Protein AF-A0A3C1Y9C4-F1 (afdb_monomer_lite)

Radius of gyration: 27.79 Å; chains: 1; bounding box: 45×99×61 Å

Structure (mmCIF, N/CA/C/O backbone):
data_AF-A0A3C1Y9C4-F1
#
_entry.id   AF-A0A3C1Y9C4-F1
#
loop_
_atom_site.group_PDB
_atom_site.id
_atom_site.type_symbol
_atom_site.label_atom_id
_atom_site.label_alt_id
_atom_site.label_comp_id
_atom_site.label_asym_id
_atom_site.label_entity_id
_atom_site.label_seq_id
_atom_site.pdbx_PDB_ins_code
_atom_site.Cartn_x
_atom_site.Cartn_y
_atom_site.Cartn_z
_atom_site.occupancy
_atom_site.B_iso_or_equiv
_atom_site.auth_seq_id
_atom_site.auth_comp_id
_atom_site.auth_asym_id
_atom_site.auth_atom_id
_atom_site.pdbx_PDB_model_num
ATOM 1 N N . MET A 1 1 ? -15.518 10.545 -17.494 1.00 32.47 1 MET A N 1
ATOM 2 C CA . MET A 1 1 ? -14.080 10.783 -17.269 1.00 32.47 1 MET A CA 1
ATOM 3 C C . MET A 1 1 ? -13.443 9.420 -17.177 1.00 32.47 1 MET A C 1
ATOM 5 O O . MET A 1 1 ? -13.566 8.756 -16.158 1.00 32.47 1 MET A O 1
ATOM 9 N N . ASP A 1 2 ? -12.928 8.958 -18.306 1.00 33.75 2 ASP A N 1
ATOM 10 C CA . ASP A 1 2 ? -12.429 7.604 -18.488 1.00 33.75 2 ASP A CA 1
ATOM 11 C C . ASP A 1 2 ? -11.122 7.385 -17.720 1.00 33.75 2 ASP A C 1
ATOM 13 O O . ASP A 1 2 ? -10.217 8.219 -17.742 1.00 33.75 2 ASP A O 1
ATOM 17 N N . ASN A 1 3 ? -11.087 6.257 -17.012 1.00 34.97 3 ASN A N 1
ATOM 18 C CA . ASN A 1 3 ? -10.030 5.763 -16.138 1.00 34.97 3 ASN A CA 1
ATOM 19 C C . ASN A 1 3 ? -8.669 5.721 -16.849 1.00 34.97 3 ASN A C 1
ATOM 21 O O . ASN A 1 3 ? -8.308 4.727 -17.481 1.00 34.97 3 ASN A O 1
ATOM 25 N N . LEU A 1 4 ? -7.892 6.794 -16.727 1.00 42.03 4 LEU A N 1
ATOM 26 C CA . LEU A 1 4 ? -6.503 6.809 -17.153 1.00 42.03 4 LEU A CA 1
ATOM 27 C C . LEU A 1 4 ? -5.643 6.434 -15.944 1.00 42.03 4 LEU A C 1
ATOM 29 O O . LEU A 1 4 ? -5.298 7.279 -15.126 1.00 42.03 4 LEU A O 1
ATOM 33 N N . ASN A 1 5 ? -5.321 5.141 -15.853 1.00 46.22 5 ASN A N 1
ATOM 34 C CA . ASN A 1 5 ? -4.336 4.582 -14.926 1.00 46.22 5 ASN A CA 1
ATOM 35 C C . ASN A 1 5 ? -4.723 4.626 -13.432 1.00 46.22 5 ASN A C 1
ATOM 37 O O . ASN A 1 5 ? -3.956 5.140 -12.632 1.00 46.22 5 ASN A O 1
ATOM 41 N N . VAL A 1 6 ? -5.872 4.065 -13.035 1.00 58.09 6 VAL A N 1
ATOM 42 C CA . VAL A 1 6 ? -6.157 3.739 -11.621 1.00 58.09 6 VAL A CA 1
ATOM 43 C C . VAL A 1 6 ? -5.819 2.268 -11.375 1.00 58.09 6 VAL A C 1
ATOM 45 O O . VAL A 1 6 ? -6.301 1.389 -12.091 1.00 58.09 6 VAL A O 1
ATOM 48 N N . LEU A 1 7 ? -4.969 1.991 -10.380 1.00 74.00 7 LEU A N 1
ATOM 49 C CA . LEU A 1 7 ? -4.771 0.626 -9.893 1.00 74.00 7 LEU A CA 1
ATOM 50 C C . LEU A 1 7 ? -6.062 0.180 -9.197 1.00 74.00 7 LEU A C 1
ATOM 52 O O . LEU A 1 7 ? -6.575 0.901 -8.347 1.00 74.00 7 LEU A O 1
ATOM 56 N N . ASP A 1 8 ? -6.570 -1.001 -9.538 1.00 82.44 8 ASP A N 1
ATOM 57 C CA . ASP A 1 8 ? -7.768 -1.565 -8.908 1.00 82.44 8 ASP A CA 1
ATOM 58 C C . ASP A 1 8 ? -7.592 -1.645 -7.376 1.00 82.44 8 ASP A C 1
ATOM 60 O O . ASP A 1 8 ? -6.616 -2.238 -6.896 1.00 82.44 8 ASP A O 1
ATOM 64 N N . SER A 1 9 ? -8.540 -1.080 -6.613 1.00 80.56 9 SER A N 1
ATOM 65 C CA . SER A 1 9 ? -8.527 -1.076 -5.142 1.00 80.56 9 SER A CA 1
ATOM 66 C C . SER A 1 9 ? -8.460 -2.493 -4.558 1.00 80.56 9 SER A C 1
ATOM 68 O O . SER A 1 9 ? -7.923 -2.696 -3.465 1.00 80.56 9 SER A O 1
ATOM 70 N N . ARG A 1 10 ? -8.853 -3.515 -5.333 1.00 88.56 10 ARG A N 1
ATOM 71 C CA . ARG A 1 10 ? -8.685 -4.936 -4.991 1.00 88.56 10 ARG A CA 1
ATOM 72 C C . ARG A 1 10 ? -7.239 -5.338 -4.716 1.00 88.56 10 ARG A C 1
ATOM 74 O O . ARG A 1 10 ? -7.013 -6.231 -3.899 1.00 88.56 10 ARG A O 1
ATOM 81 N N . TYR A 1 11 ? -6.254 -4.709 -5.358 1.00 94.75 11 TYR A N 1
ATOM 82 C CA . TYR A 1 11 ? -4.844 -4.968 -5.055 1.00 94.75 11 TYR A CA 1
ATOM 83 C C . TYR A 1 11 ? -4.479 -4.522 -3.643 1.00 94.75 11 TYR A C 1
ATOM 85 O O . TYR A 1 11 ? -3.854 -5.279 -2.900 1.00 94.75 11 TYR A O 1
ATOM 93 N N . TYR A 1 12 ? -4.916 -3.326 -3.253 1.00 95.69 12 TYR A N 1
ATOM 94 C CA . TYR A 1 12 ? -4.669 -2.793 -1.918 1.00 95.69 12 TYR A CA 1
ATOM 95 C C . TYR A 1 12 ? -5.466 -3.549 -0.853 1.00 95.69 12 TYR A C 1
ATOM 97 O O . TYR A 1 12 ? -4.921 -3.876 0.198 1.00 95.69 12 TYR A O 1
ATOM 105 N N . SER A 1 13 ? -6.699 -3.950 -1.165 1.00 94.31 13 SER A N 1
ATOM 106 C CA . SER A 1 13 ? -7.495 -4.854 -0.332 1.00 94.31 13 SER A CA 1
ATOM 107 C C . SER A 1 13 ? -6.761 -6.172 -0.038 1.00 94.31 13 SER A C 1
ATOM 109 O O . SER A 1 13 ? -6.636 -6.562 1.121 1.00 94.31 13 SER A O 1
ATOM 111 N N . ARG A 1 14 ? -6.217 -6.843 -1.067 1.00 96.94 14 ARG A N 1
ATOM 112 C CA . ARG A 1 14 ? -5.431 -8.083 -0.899 1.00 96.94 14 ARG A CA 1
ATOM 113 C C . ARG A 1 14 ? -4.150 -7.858 -0.092 1.00 96.94 14 ARG A C 1
ATOM 115 O O . ARG A 1 14 ? -3.753 -8.723 0.682 1.00 96.94 14 ARG A O 1
ATOM 122 N N . LEU A 1 15 ? -3.500 -6.705 -0.258 1.00 97.50 15 LEU A N 1
ATOM 123 C CA . LEU A 1 15 ? -2.322 -6.351 0.537 1.00 97.50 15 LEU A CA 1
ATOM 124 C C . LEU A 1 15 ? -2.663 -6.199 2.016 1.00 97.50 15 LEU A C 1
ATOM 126 O O . LEU A 1 15 ? -1.909 -6.674 2.856 1.00 97.50 15 LEU A O 1
ATOM 130 N N . VAL A 1 16 ? -3.810 -5.604 2.341 1.00 96.75 16 VAL A N 1
ATOM 131 C CA . VAL A 1 16 ? -4.271 -5.490 3.730 1.00 96.75 16 VAL A CA 1
ATOM 132 C C . VAL A 1 16 ? -4.484 -6.864 4.353 1.00 96.75 16 VAL A C 1
ATOM 134 O O . VAL A 1 16 ? -4.045 -7.083 5.477 1.00 96.75 16 VAL A O 1
ATOM 137 N N . GLU A 1 17 ? -5.067 -7.817 3.625 1.00 96.56 17 GLU A N 1
ATOM 138 C CA . GLU A 1 17 ? -5.184 -9.204 4.098 1.00 96.56 17 GLU A CA 1
ATOM 139 C C . GLU A 1 17 ? -3.810 -9.839 4.361 1.00 96.56 17 GLU A C 1
ATOM 141 O O . GLU A 1 17 ? -3.599 -10.451 5.412 1.00 96.56 17 GLU A O 1
ATOM 146 N N . ALA A 1 18 ? -2.843 -9.629 3.462 1.00 97.38 18 ALA A N 1
ATOM 147 C CA . ALA A 1 18 ? -1.470 -10.084 3.663 1.00 97.38 18 ALA A CA 1
ATOM 148 C C . ALA A 1 18 ? -0.821 -9.426 4.896 1.00 97.38 18 ALA A C 1
ATOM 150 O O . ALA A 1 18 ? -0.148 -10.107 5.671 1.00 97.38 18 ALA A O 1
ATOM 151 N N . PHE A 1 19 ? -1.061 -8.133 5.134 1.00 97.00 19 PHE A N 1
ATOM 152 C CA . PHE A 1 19 ? -0.549 -7.418 6.307 1.00 97.00 19 PHE A CA 1
ATOM 153 C C . PHE A 1 19 ? -1.176 -7.914 7.607 1.00 97.00 19 PHE A C 1
ATOM 155 O O . PHE A 1 19 ? -0.456 -8.094 8.585 1.00 97.00 19 PHE A O 1
ATOM 162 N N . VAL A 1 20 ? -2.484 -8.182 7.625 1.00 95.69 20 VAL A N 1
ATOM 163 C CA . VAL A 1 20 ? -3.181 -8.786 8.774 1.00 95.69 20 VAL A CA 1
ATOM 164 C C . VAL A 1 20 ? -2.578 -10.149 9.113 1.00 95.69 20 VAL A C 1
ATOM 166 O O . VAL A 1 20 ? -2.354 -10.451 10.282 1.00 95.69 20 VAL A O 1
ATOM 169 N N . ALA A 1 21 ? -2.268 -10.956 8.097 1.00 95.38 21 ALA A N 1
ATOM 170 C CA . ALA A 1 21 ? -1.668 -12.276 8.270 1.00 95.38 21 ALA A CA 1
ATOM 171 C C . ALA A 1 21 ? -0.147 -12.251 8.529 1.00 95.38 21 ALA A C 1
ATOM 173 O O . ALA A 1 21 ? 0.441 -13.296 8.808 1.00 95.38 21 ALA A O 1
ATOM 174 N N . GLY A 1 22 ? 0.515 -11.096 8.387 1.00 95.25 22 GLY A N 1
ATOM 175 C CA . GLY A 1 22 ? 1.979 -11.008 8.359 1.00 95.25 22 GLY A CA 1
ATOM 176 C C . GLY A 1 22 ? 2.616 -11.800 7.204 1.00 95.25 22 GLY A C 1
ATOM 177 O O . GLY A 1 22 ? 3.772 -12.219 7.297 1.00 95.25 22 GLY A O 1
ATOM 178 N N . ASN A 1 23 ? 1.870 -12.041 6.122 1.00 96.44 23 ASN A N 1
ATOM 179 C CA . ASN A 1 23 ? 2.271 -12.898 5.011 1.00 96.44 23 ASN A CA 1
ATOM 180 C C . ASN A 1 23 ? 3.083 -12.117 3.965 1.00 96.44 23 ASN A C 1
ATOM 182 O O . ASN A 1 23 ? 2.557 -11.594 2.982 1.00 96.44 23 ASN A O 1
ATOM 186 N N . VAL A 1 24 ? 4.399 -12.073 4.180 1.00 97.12 24 VAL A N 1
ATOM 187 C CA . VAL A 1 24 ? 5.357 -11.453 3.253 1.00 97.12 24 VAL A CA 1
ATOM 188 C C . VAL A 1 24 ? 5.295 -12.059 1.840 1.00 97.12 24 VAL A C 1
ATOM 190 O O . VAL A 1 24 ? 5.219 -11.276 0.891 1.00 97.12 24 VAL A O 1
ATOM 193 N N . PRO A 1 25 ? 5.325 -13.398 1.651 1.00 98.19 25 PRO A N 1
ATOM 194 C CA . PRO A 1 25 ? 5.199 -13.999 0.322 1.00 98.19 25 PRO A CA 1
ATOM 195 C C . PRO A 1 25 ? 4.015 -13.469 -0.492 1.00 98.19 25 PRO A C 1
ATOM 197 O O . PRO A 1 25 ? 4.209 -13.059 -1.636 1.00 98.19 25 PRO A O 1
ATOM 200 N N . ASP A 1 26 ? 2.822 -13.408 0.103 1.00 98.06 26 ASP A N 1
ATOM 201 C CA . ASP A 1 26 ? 1.624 -12.941 -0.601 1.00 98.06 26 ASP A CA 1
ATOM 202 C C . ASP A 1 26 ? 1.740 -11.465 -0.990 1.00 98.06 26 ASP A C 1
ATOM 204 O O . ASP A 1 26 ? 1.429 -11.104 -2.126 1.00 98.06 26 ASP A O 1
ATOM 208 N N . ALA A 1 27 ? 2.258 -10.615 -0.098 1.00 98.25 27 ALA A N 1
ATOM 209 C CA . ALA A 1 27 ? 2.463 -9.201 -0.402 1.00 98.25 27 ALA A CA 1
ATOM 210 C C . ALA A 1 27 ? 3.426 -8.993 -1.587 1.00 98.25 27 ALA A C 1
ATOM 212 O O . ALA A 1 27 ? 3.174 -8.164 -2.467 1.00 98.25 27 ALA A O 1
ATOM 213 N N . LEU A 1 28 ? 4.506 -9.778 -1.651 1.00 98.44 28 LEU A N 1
ATOM 214 C CA . LEU A 1 28 ? 5.475 -9.718 -2.748 1.00 98.44 28 LEU A CA 1
ATOM 215 C C . LEU A 1 28 ? 4.897 -10.251 -4.066 1.00 98.44 28 LEU A C 1
ATOM 217 O O . LEU A 1 28 ? 5.161 -9.671 -5.121 1.00 98.44 28 LEU A O 1
ATOM 221 N N . LEU A 1 29 ? 4.091 -11.316 -4.020 1.00 98.50 29 LEU A N 1
ATOM 222 C CA . LEU A 1 29 ? 3.397 -11.845 -5.199 1.00 98.50 29 LEU A CA 1
ATOM 223 C C . LEU A 1 29 ? 2.392 -10.834 -5.754 1.00 98.50 29 LEU A C 1
ATOM 225 O O . LEU A 1 29 ? 2.384 -10.588 -6.959 1.00 98.50 29 LEU A O 1
ATOM 229 N N . ILE A 1 30 ? 1.618 -10.180 -4.885 1.00 98.31 30 ILE A N 1
ATOM 230 C CA . ILE A 1 30 ? 0.697 -9.110 -5.281 1.00 98.31 30 ILE A CA 1
ATOM 231 C C . ILE A 1 30 ? 1.457 -7.971 -5.970 1.00 98.31 30 ILE A C 1
ATOM 233 O O . ILE A 1 30 ? 1.069 -7.524 -7.050 1.00 98.31 30 ILE A O 1
ATOM 237 N N . TYR A 1 31 ? 2.572 -7.521 -5.394 1.00 98.31 31 TYR A N 1
ATOM 238 C CA . TYR A 1 31 ? 3.380 -6.472 -6.014 1.00 98.31 31 TYR A CA 1
ATOM 239 C C . TYR A 1 31 ? 4.008 -6.911 -7.343 1.00 98.31 31 TYR A C 1
ATOM 241 O O . TYR A 1 31 ? 4.102 -6.117 -8.282 1.00 98.31 31 TYR A O 1
ATOM 249 N N . LYS A 1 32 ? 4.407 -8.181 -7.467 1.00 97.62 32 LYS A N 1
ATOM 250 C CA . LYS A 1 32 ? 4.853 -8.738 -8.746 1.00 97.62 32 LYS A CA 1
ATOM 251 C C . LYS A 1 32 ? 3.743 -8.658 -9.797 1.00 97.62 32 LYS A C 1
ATOM 253 O O . LYS A 1 32 ? 4.016 -8.182 -10.891 1.00 97.62 32 LYS A O 1
ATOM 258 N N . GLU A 1 33 ? 2.509 -9.047 -9.470 1.00 97.00 33 GLU A N 1
ATOM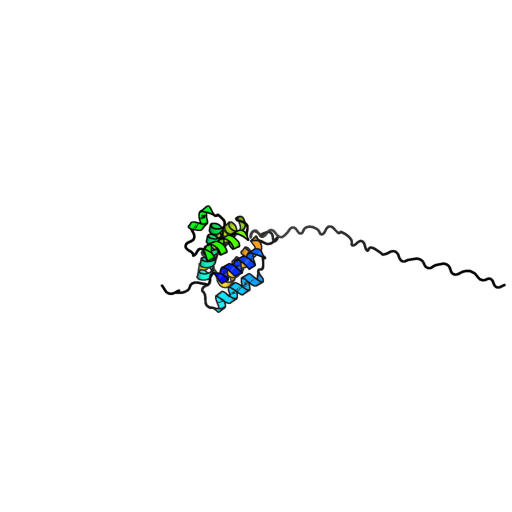 259 C CA . GLU A 1 33 ? 1.370 -8.938 -10.397 1.00 97.00 33 GLU A CA 1
ATOM 260 C C . GLU A 1 33 ? 1.148 -7.492 -10.869 1.00 97.00 33 GLU A C 1
ATOM 262 O O . GLU A 1 33 ? 0.917 -7.256 -12.055 1.00 97.00 33 GLU A O 1
ATOM 267 N N . VAL A 1 34 ? 1.245 -6.519 -9.956 1.00 95.00 34 VAL A N 1
ATOM 268 C CA . VAL A 1 34 ? 1.143 -5.087 -10.282 1.00 95.00 34 VAL A CA 1
ATOM 269 C C . VAL A 1 34 ? 2.228 -4.676 -11.284 1.00 95.00 34 VAL A C 1
ATOM 271 O O . VAL A 1 34 ? 1.929 -4.037 -12.294 1.00 95.00 34 VAL A O 1
ATOM 274 N N . ARG A 1 35 ? 3.479 -5.087 -11.050 1.00 95.00 35 ARG A N 1
ATOM 275 C CA . ARG A 1 35 ? 4.596 -4.809 -11.966 1.00 95.00 35 ARG A CA 1
ATOM 276 C C . ARG A 1 35 ? 4.458 -5.514 -13.310 1.00 95.00 35 ARG A C 1
ATOM 278 O O . ARG A 1 35 ? 4.739 -4.902 -14.335 1.00 95.00 35 ARG A O 1
ATOM 285 N N . ASP A 1 36 ? 4.014 -6.769 -13.322 1.00 95.50 36 ASP A N 1
ATOM 286 C CA . ASP A 1 36 ? 3.802 -7.548 -14.550 1.00 95.50 36 ASP A CA 1
ATOM 287 C C . ASP A 1 36 ? 2.739 -6.897 -15.454 1.00 95.50 36 ASP A C 1
ATOM 289 O O . ASP A 1 36 ? 2.787 -7.040 -16.674 1.00 95.50 36 ASP A O 1
ATOM 293 N N . ARG A 1 37 ? 1.798 -6.144 -14.867 1.00 92.50 37 ARG A N 1
ATOM 294 C CA . ARG A 1 37 ? 0.806 -5.332 -15.590 1.00 92.50 37 ARG A CA 1
ATOM 295 C C . ARG A 1 37 ? 1.331 -3.971 -16.062 1.00 92.50 37 ARG A C 1
ATOM 297 O O . ARG A 1 37 ? 0.589 -3.235 -16.704 1.00 92.50 37 ARG A O 1
ATOM 304 N N . GLY A 1 38 ? 2.588 -3.639 -15.775 1.00 90.75 38 GLY A N 1
ATOM 305 C CA . GLY A 1 38 ? 3.245 -2.418 -16.241 1.00 90.75 38 GLY A CA 1
ATOM 306 C C . GLY A 1 38 ? 2.959 -1.167 -15.409 1.00 90.75 38 GLY A C 1
ATOM 307 O O . GLY A 1 38 ? 3.296 -0.070 -15.850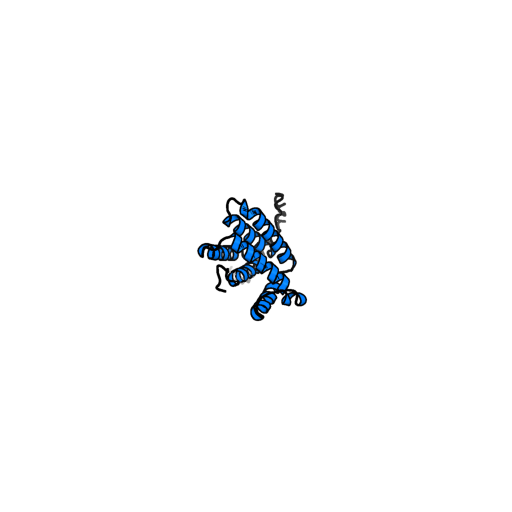 1.00 90.75 38 GLY A O 1
ATOM 308 N N . PHE A 1 39 ? 2.360 -1.298 -14.220 1.00 91.56 39 PHE A N 1
ATOM 309 C CA . PHE A 1 39 ? 2.147 -0.149 -13.339 1.00 91.56 39 PHE A CA 1
ATOM 310 C C . PHE A 1 39 ? 3.469 0.357 -12.749 1.00 91.56 39 PHE A C 1
ATOM 312 O O . PHE A 1 39 ? 4.317 -0.421 -12.301 1.00 91.56 39 PHE A O 1
ATOM 319 N N . ASP A 1 40 ? 3.624 1.681 -12.715 1.00 92.88 40 ASP A N 1
ATOM 320 C CA . ASP A 1 40 ? 4.772 2.333 -12.091 1.00 92.88 40 ASP A CA 1
ATOM 321 C C . ASP A 1 40 ? 4.779 2.133 -10.564 1.00 92.88 40 ASP A C 1
ATOM 323 O O . ASP A 1 40 ? 3.741 2.092 -9.902 1.00 92.88 40 ASP A O 1
ATOM 327 N N . SER A 1 41 ? 5.975 2.005 -9.989 1.00 95.19 41 SER A N 1
ATOM 328 C CA . SER A 1 41 ? 6.129 1.690 -8.567 1.00 95.19 41 SER A CA 1
ATOM 329 C C . SER A 1 41 ? 5.905 2.888 -7.641 1.00 95.19 41 SER A C 1
ATOM 331 O O . SER A 1 41 ? 5.488 2.676 -6.505 1.00 95.19 41 SER A O 1
ATOM 333 N N . LEU A 1 42 ? 6.115 4.124 -8.109 1.00 94.69 42 LEU A N 1
ATOM 334 C CA . LEU A 1 42 ? 5.750 5.329 -7.358 1.00 94.69 42 LEU A CA 1
ATOM 335 C C . LEU A 1 42 ? 4.236 5.509 -7.371 1.00 94.69 42 LEU A C 1
ATOM 337 O O . LEU A 1 42 ? 3.635 5.806 -6.344 1.00 94.69 42 LEU A O 1
ATOM 341 N N . PHE A 1 43 ? 3.613 5.261 -8.523 1.00 93.88 43 PHE A N 1
ATOM 342 C CA . PHE A 1 43 ? 2.161 5.234 -8.637 1.00 93.88 43 PHE A CA 1
ATOM 343 C C . PHE A 1 43 ? 1.535 4.203 -7.681 1.00 93.88 43 PHE A C 1
ATOM 345 O O . PHE A 1 43 ? 0.630 4.538 -6.917 1.00 93.88 43 PHE A O 1
ATOM 352 N N . PHE A 1 44 ? 2.071 2.977 -7.648 1.00 96.19 44 PHE A N 1
ATOM 353 C CA . PHE A 1 44 ? 1.658 1.950 -6.688 1.00 96.19 44 PHE A CA 1
ATOM 354 C C . PHE A 1 44 ? 1.826 2.406 -5.230 1.00 96.19 44 PHE A C 1
ATOM 356 O O . PHE A 1 44 ? 0.886 2.255 -4.449 1.00 96.19 44 PHE A O 1
ATOM 363 N N . LEU A 1 45 ? 2.992 2.965 -4.879 1.00 97.12 45 LEU A N 1
ATOM 364 C CA . LEU A 1 45 ? 3.310 3.446 -3.532 1.00 97.12 45 LEU A CA 1
ATOM 365 C C . LEU A 1 45 ? 2.324 4.518 -3.059 1.00 97.12 45 LEU A C 1
ATOM 367 O O . LEU A 1 45 ? 1.776 4.410 -1.964 1.00 97.12 45 LEU A O 1
ATOM 371 N N . ASN A 1 46 ? 2.063 5.516 -3.900 1.00 95.44 46 ASN A N 1
ATOM 372 C CA . ASN A 1 46 ? 1.163 6.617 -3.570 1.00 95.44 46 ASN A CA 1
ATOM 373 C C . ASN A 1 46 ? -0.280 6.140 -3.409 1.00 95.44 46 ASN A C 1
ATOM 375 O O . ASN A 1 46 ? -0.960 6.554 -2.471 1.00 95.44 46 ASN A O 1
ATOM 379 N N . GLY A 1 47 ? -0.733 5.224 -4.270 1.00 94.81 47 GLY A N 1
ATOM 380 C CA . GLY A 1 47 ? -2.053 4.618 -4.116 1.00 94.81 47 GLY A CA 1
ATOM 381 C C . GLY A 1 47 ? -2.160 3.746 -2.860 1.00 94.81 47 GLY A C 1
ATOM 382 O O . GLY A 1 47 ? -3.171 3.816 -2.167 1.00 94.81 47 GLY A O 1
ATOM 383 N N . LEU A 1 48 ? -1.107 3.004 -2.491 1.00 96.75 48 LEU A N 1
ATOM 384 C CA . LEU A 1 48 ? -1.076 2.233 -1.243 1.00 96.75 48 LEU A CA 1
ATOM 385 C C . LEU A 1 48 ? -1.151 3.155 -0.018 1.00 96.75 48 LEU A C 1
ATOM 387 O O . LEU A 1 48 ? -1.934 2.899 0.894 1.00 96.75 48 LEU A O 1
ATOM 391 N N . ALA A 1 49 ? -0.366 4.235 -0.002 1.00 96.44 49 ALA A N 1
ATOM 392 C CA . ALA A 1 49 ? -0.374 5.216 1.079 1.00 96.44 49 ALA A CA 1
ATOM 393 C C . ALA A 1 49 ? -1.751 5.886 1.231 1.00 96.44 49 ALA A C 1
ATOM 395 O O . ALA A 1 49 ? -2.265 5.988 2.347 1.00 96.44 49 ALA A O 1
ATOM 396 N N . GLY A 1 50 ? -2.368 6.281 0.110 1.00 94.94 50 GLY A N 1
ATOM 397 C CA . GLY A 1 50 ? -3.729 6.819 0.078 1.00 94.94 50 GLY A CA 1
ATOM 398 C C . GLY A 1 50 ? -4.751 5.824 0.624 1.00 94.94 50 GLY A C 1
ATOM 399 O O . GLY A 1 50 ? -5.486 6.152 1.552 1.00 94.94 50 GLY A O 1
ATOM 400 N N . TYR A 1 51 ? -4.716 4.577 0.147 1.00 95.25 51 TYR A N 1
ATOM 401 C CA . TYR A 1 51 ? -5.626 3.527 0.603 1.00 95.25 51 TYR A CA 1
ATOM 402 C C . TYR A 1 51 ? -5.517 3.273 2.110 1.00 95.25 51 TYR A C 1
ATOM 404 O O . TYR A 1 51 ? -6.524 3.197 2.807 1.00 95.25 51 TYR A O 1
ATOM 412 N N . LEU A 1 52 ? -4.298 3.189 2.652 1.00 95.69 52 LEU A N 1
ATOM 413 C CA . LEU A 1 52 ? -4.079 2.988 4.088 1.00 95.69 52 LEU A CA 1
ATOM 414 C C . LEU A 1 52 ? -4.575 4.175 4.926 1.00 95.69 52 LEU A C 1
ATOM 416 O O . LEU A 1 52 ? -5.147 3.970 5.999 1.00 95.69 52 LEU A O 1
ATOM 420 N N . ARG A 1 53 ? -4.397 5.406 4.434 1.00 95.25 53 ARG A N 1
ATOM 421 C CA . ARG A 1 53 ? -4.941 6.619 5.060 1.00 95.25 53 ARG A CA 1
ATOM 422 C C . ARG A 1 53 ? -6.466 6.594 5.066 1.00 95.25 53 ARG A C 1
ATOM 424 O O . ARG A 1 53 ? -7.070 6.888 6.096 1.00 95.25 53 ARG A O 1
ATOM 431 N N . ASP A 1 54 ? -7.080 6.196 3.962 1.00 94.62 54 ASP A N 1
ATOM 432 C CA . ASP A 1 54 ? -8.533 6.125 3.847 1.00 94.62 54 ASP A CA 1
ATOM 433 C C . ASP A 1 54 ? -9.120 5.001 4.716 1.00 94.62 54 ASP A C 1
ATOM 435 O O . ASP A 1 54 ? -10.143 5.206 5.362 1.00 94.62 54 ASP A O 1
ATOM 439 N N . LEU A 1 55 ? -8.436 3.859 4.861 1.00 95.31 55 LEU A N 1
ATOM 440 C CA . LEU A 1 55 ? -8.817 2.820 5.828 1.00 95.31 55 LEU A CA 1
ATOM 441 C C . LEU A 1 55 ? -8.756 3.312 7.277 1.00 95.31 55 LEU A C 1
ATOM 443 O O . LEU A 1 55 ? -9.659 3.024 8.062 1.00 95.31 55 LEU A O 1
ATOM 447 N N . MET A 1 56 ? -7.717 4.067 7.645 1.00 94.56 56 MET A N 1
ATOM 448 C CA . MET A 1 56 ? -7.620 4.672 8.976 1.00 94.56 56 MET A CA 1
ATOM 449 C C . MET A 1 56 ? -8.780 5.649 9.225 1.00 94.56 56 MET A C 1
ATOM 451 O O . MET A 1 56 ? -9.359 5.648 10.309 1.00 94.56 56 MET A O 1
ATOM 455 N N . VAL A 1 57 ? -9.148 6.448 8.220 1.00 93.88 57 VAL A N 1
ATOM 456 C CA . VAL A 1 57 ? -10.300 7.363 8.264 1.00 93.88 57 VAL A CA 1
ATOM 457 C C . VAL A 1 57 ? -11.625 6.592 8.345 1.00 93.88 57 VAL A C 1
ATOM 459 O O . VAL A 1 57 ? -12.511 6.983 9.104 1.00 93.88 57 VAL A O 1
ATOM 462 N N . ALA A 1 58 ? -11.755 5.476 7.626 1.00 93.75 58 ALA A N 1
ATOM 463 C CA . ALA A 1 58 ? -12.945 4.626 7.624 1.00 93.75 58 ALA A CA 1
ATOM 464 C C . ALA A 1 58 ? -13.208 3.934 8.972 1.00 93.75 58 ALA A C 1
ATOM 466 O O . ALA A 1 58 ? -14.347 3.570 9.262 1.00 93.75 58 ALA A O 1
ATOM 467 N N . ARG A 1 59 ? -12.169 3.734 9.799 1.00 91.69 59 ARG A N 1
ATOM 468 C CA . ARG A 1 59 ? -12.303 3.106 11.127 1.00 91.69 59 ARG A CA 1
ATOM 469 C C . ARG A 1 59 ? -13.186 3.897 12.082 1.00 91.69 59 ARG A C 1
ATOM 471 O O . ARG A 1 59 ? -13.816 3.294 12.946 1.00 91.69 59 ARG A O 1
ATOM 478 N N . GLU A 1 60 ? -13.178 5.222 11.981 1.00 90.62 60 GLU A N 1
ATOM 479 C CA . GLU A 1 60 ? -13.921 6.093 12.884 1.00 90.62 60 GLU A CA 1
ATOM 480 C C . GLU A 1 60 ? -15.242 6.523 12.222 1.00 90.62 60 GLU A C 1
ATOM 482 O O . GLU A 1 60 ? -15.226 7.214 11.198 1.00 90.62 60 GLU A O 1
ATOM 487 N N . PRO A 1 61 ? -16.408 6.164 12.798 1.00 88.50 61 PRO A N 1
ATOM 488 C CA . PRO A 1 61 ? -17.703 6.495 12.211 1.00 88.50 61 PRO A CA 1
ATOM 489 C C . PRO A 1 61 ? -17.903 7.986 11.941 1.00 88.50 61 PRO A C 1
ATOM 491 O O . PRO A 1 61 ? -18.568 8.359 10.977 1.00 88.50 61 PRO A O 1
ATOM 494 N N . ARG A 1 62 ? -17.306 8.852 12.770 1.00 91.62 62 ARG A N 1
ATOM 495 C CA . ARG A 1 62 ? -17.381 10.311 12.601 1.00 91.62 62 ARG A CA 1
ATOM 496 C C . ARG A 1 62 ? -16.652 10.816 11.359 1.00 91.62 62 ARG A C 1
ATOM 498 O O . ARG A 1 62 ? -16.980 11.895 10.875 1.00 91.62 62 ARG A O 1
ATOM 505 N N . THR A 1 63 ? -15.667 10.074 10.862 1.00 91.81 63 THR A N 1
ATOM 506 C CA . THR A 1 63 ? -14.831 10.473 9.724 1.00 91.81 63 THR A CA 1
ATOM 507 C C . THR A 1 63 ? -15.154 9.714 8.440 1.00 91.81 63 THR A C 1
ATOM 509 O O . THR A 1 63 ? -14.616 10.068 7.397 1.00 91.81 63 THR A O 1
ATOM 512 N N . LEU A 1 64 ? -16.090 8.757 8.462 1.00 88.31 64 LEU A N 1
ATOM 513 C CA . LEU A 1 64 ? -16.551 8.035 7.264 1.00 88.31 64 LEU A CA 1
ATOM 514 C C . LEU A 1 64 ? -17.034 8.961 6.142 1.00 88.31 64 LEU A C 1
ATOM 516 O O . LEU A 1 64 ? -16.786 8.691 4.970 1.00 88.31 64 LEU A O 1
ATOM 520 N N . GLY A 1 65 ? -17.686 10.073 6.495 1.00 87.75 65 GLY A N 1
ATOM 521 C CA . GLY A 1 65 ? -18.154 11.068 5.527 1.00 87.75 65 GLY A CA 1
ATOM 522 C C . GLY A 1 65 ? -17.041 11.859 4.829 1.00 87.75 65 GLY A C 1
ATOM 523 O O . GLY A 1 65 ? -17.345 12.631 3.931 1.00 87.75 65 GLY A O 1
ATOM 524 N N . LEU A 1 66 ? -15.773 11.695 5.232 1.00 90.25 66 LEU A N 1
ATOM 525 C CA . LEU A 1 66 ? -14.617 12.315 4.570 1.00 90.25 66 LEU A CA 1
ATOM 526 C C . LEU A 1 66 ? -14.116 11.513 3.362 1.00 90.25 66 LEU A C 1
ATOM 528 O O . LEU A 1 66 ? -13.224 11.980 2.659 1.00 90.25 66 LEU A O 1
ATOM 532 N N . LEU A 1 67 ? -14.623 10.294 3.166 1.00 89.12 67 LEU A N 1
ATOM 533 C CA . LEU A 1 67 ? -14.229 9.436 2.055 1.00 89.12 67 LEU A CA 1
ATOM 534 C C . LEU A 1 67 ? -15.092 9.746 0.837 1.00 89.12 67 LEU A C 1
ATOM 536 O O . LEU A 1 67 ? -16.304 9.541 0.883 1.00 89.12 67 LEU A O 1
ATOM 540 N N . ASP A 1 68 ? -14.467 10.165 -0.257 1.00 85.56 68 ASP A N 1
ATOM 541 C CA . ASP A 1 68 ? -15.122 10.422 -1.543 1.00 85.56 68 ASP A CA 1
ATOM 542 C C . ASP A 1 68 ? -15.307 9.115 -2.345 1.00 85.56 68 ASP A C 1
ATOM 544 O O . ASP A 1 68 ? -14.787 8.965 -3.449 1.00 85.56 68 ASP A O 1
ATOM 548 N N . THR A 1 69 ? -16.021 8.139 -1.774 1.00 85.94 69 THR A N 1
ATOM 549 C CA . THR A 1 69 ? -16.402 6.882 -2.448 1.00 85.94 69 THR A CA 1
ATOM 550 C C . THR A 1 69 ? -17.867 6.518 -2.170 1.00 85.94 69 THR A C 1
ATOM 552 O O . THR A 1 69 ? -18.537 7.180 -1.375 1.00 85.94 69 THR A O 1
ATOM 555 N N . ASP A 1 70 ? -18.388 5.497 -2.841 1.00 89.06 70 ASP A N 1
ATOM 556 C CA . ASP A 1 70 ? -19.754 5.007 -2.686 1.00 89.06 70 ASP A CA 1
ATOM 557 C C . ASP A 1 70 ? -19.961 4.285 -1.342 1.00 89.06 70 ASP A C 1
ATOM 559 O O . ASP A 1 70 ? -19.017 3.852 -0.676 1.00 89.06 70 ASP A O 1
ATOM 563 N N . ASP A 1 71 ? -21.220 4.133 -0.924 1.00 87.75 71 ASP A N 1
ATOM 564 C CA . ASP A 1 71 ? -21.561 3.572 0.393 1.00 87.75 71 ASP A CA 1
ATOM 565 C C . ASP A 1 71 ? -21.087 2.123 0.580 1.00 87.75 71 ASP A C 1
ATOM 567 O O . ASP A 1 71 ? -20.635 1.759 1.669 1.00 87.75 71 ASP A O 1
ATOM 571 N N . ASP A 1 72 ? -21.117 1.318 -0.485 1.00 89.12 72 ASP A N 1
ATOM 572 C CA . ASP A 1 72 ? -20.622 -0.062 -0.461 1.00 89.12 72 ASP A CA 1
ATOM 573 C C . ASP A 1 72 ? -19.105 -0.117 -0.223 1.00 89.12 72 ASP A C 1
ATOM 575 O O . ASP A 1 72 ? -18.619 -0.926 0.575 1.00 89.12 72 ASP A O 1
ATOM 579 N N . GLU A 1 73 ? -18.343 0.768 -0.871 1.00 88.50 73 GLU A N 1
ATOM 580 C CA . GLU A 1 73 ? -16.892 0.825 -0.700 1.00 88.50 73 GLU A CA 1
ATOM 581 C C . GLU A 1 73 ? -16.523 1.439 0.656 1.00 88.50 73 GLU A C 1
ATOM 583 O O . GLU A 1 73 ? -15.643 0.911 1.333 1.00 88.50 73 GLU A O 1
ATOM 588 N N . ARG A 1 74 ? -17.271 2.436 1.152 1.00 90.62 74 ARG A N 1
ATOM 589 C CA . ARG A 1 74 ? -17.129 2.925 2.537 1.00 90.62 74 ARG A CA 1
ATOM 590 C C . ARG A 1 74 ? -17.351 1.813 3.563 1.00 90.62 74 ARG A C 1
ATOM 592 O O . ARG A 1 74 ? -16.574 1.696 4.511 1.00 90.62 74 ARG A O 1
ATOM 599 N N . ALA A 1 75 ? -18.376 0.979 3.385 1.00 92.06 75 ALA A N 1
ATOM 600 C CA . ALA A 1 75 ? -18.648 -0.142 4.284 1.00 92.06 75 ALA A CA 1
ATOM 601 C C . ALA A 1 75 ? -17.531 -1.200 4.242 1.00 92.06 75 ALA A C 1
ATOM 603 O O . ALA A 1 75 ? -17.110 -1.708 5.289 1.00 92.06 75 ALA A O 1
ATOM 604 N N . LEU A 1 76 ? -17.009 -1.502 3.048 1.00 91.50 76 LEU A N 1
ATOM 605 C CA . LEU A 1 76 ? -15.852 -2.379 2.877 1.00 91.50 76 LEU A CA 1
ATOM 606 C C . LEU A 1 76 ? -14.613 -1.809 3.581 1.00 91.50 76 LEU A C 1
ATOM 608 O O . LEU A 1 76 ? -13.980 -2.513 4.371 1.00 91.50 76 LEU A O 1
ATOM 612 N N . MET A 1 77 ? -14.301 -0.534 3.348 1.00 92.88 77 MET A N 1
ATOM 613 C CA . MET A 1 77 ? -13.165 0.154 3.958 1.00 92.88 77 MET A CA 1
ATOM 614 C C . MET A 1 77 ? -13.289 0.227 5.479 1.00 92.88 77 MET A C 1
ATOM 616 O O . MET A 1 77 ? -12.296 0.025 6.168 1.00 92.88 77 MET A O 1
ATOM 620 N N . ALA A 1 78 ? -14.488 0.425 6.032 1.00 93.81 78 ALA A N 1
ATOM 621 C CA . ALA A 1 78 ? -14.706 0.388 7.480 1.00 93.81 78 ALA A CA 1
ATOM 622 C C . ALA A 1 78 ? -14.388 -1.000 8.059 1.00 93.81 78 ALA A C 1
ATOM 624 O O . ALA A 1 78 ? -13.695 -1.124 9.073 1.00 93.81 78 ALA A O 1
ATOM 625 N N . ARG A 1 79 ? -14.843 -2.063 7.380 1.00 94.75 79 ARG A N 1
ATOM 626 C CA . ARG A 1 79 ? -14.575 -3.450 7.781 1.00 94.75 79 ARG A CA 1
ATOM 627 C C . ARG A 1 79 ? -13.087 -3.784 7.715 1.00 94.75 79 ARG A C 1
ATOM 629 O O . ARG A 1 79 ? -12.576 -4.399 8.645 1.00 94.75 79 ARG A O 1
ATOM 636 N N . GLN A 1 80 ? -12.400 -3.397 6.644 1.00 94.19 80 GLN A N 1
ATOM 637 C CA . GLN A 1 80 ? -10.960 -3.630 6.493 1.00 94.19 80 GLN A CA 1
ATOM 638 C C . GLN A 1 80 ? -10.136 -2.773 7.440 1.00 94.19 80 GLN A C 1
ATOM 640 O O . GLN A 1 80 ? -9.200 -3.264 8.067 1.00 94.19 80 GLN A O 1
ATOM 645 N N . GLY A 1 81 ? -10.539 -1.513 7.590 1.00 93.75 81 GLY A N 1
ATOM 646 C CA . GLY A 1 81 ? -10.032 -0.583 8.579 1.00 93.75 81 GLY A CA 1
ATOM 647 C C . GLY A 1 81 ? -10.010 -1.235 9.951 1.00 93.75 81 GLY A C 1
ATOM 648 O O . GLY A 1 81 ? -8.993 -1.190 10.629 1.00 93.75 81 GLY A O 1
ATOM 649 N N . ALA A 1 82 ? -11.092 -1.914 10.345 1.00 94.56 82 ALA A N 1
ATOM 650 C CA . ALA A 1 82 ? -11.208 -2.595 11.632 1.00 94.56 82 ALA A CA 1
ATOM 651 C C . ALA A 1 82 ? -10.201 -3.751 11.857 1.00 94.56 82 ALA A C 1
ATOM 653 O O . ALA A 1 82 ? -9.965 -4.110 13.011 1.00 94.56 82 ALA A O 1
ATOM 654 N N . MET A 1 83 ? -9.593 -4.319 10.804 1.00 94.75 83 MET A N 1
ATOM 655 C CA . MET A 1 83 ? -8.763 -5.536 10.893 1.00 94.75 83 MET A CA 1
ATOM 656 C C . MET A 1 83 ? -7.370 -5.309 11.497 1.00 94.75 83 MET A C 1
ATOM 658 O O . MET A 1 83 ? -6.777 -6.256 12.008 1.00 94.75 83 MET A O 1
ATOM 662 N N . LEU A 1 84 ? -6.841 -4.083 11.447 1.00 93.69 84 LEU A N 1
ATOM 663 C CA . LEU A 1 84 ? -5.506 -3.731 11.951 1.00 93.69 84 LEU A CA 1
ATOM 664 C C . LEU A 1 84 ? -5.606 -2.668 13.050 1.00 93.69 84 LEU A C 1
ATOM 666 O O . LEU A 1 84 ? -6.495 -1.828 12.990 1.00 93.69 84 LEU A O 1
ATOM 670 N N . PRO A 1 85 ? -4.733 -2.656 14.067 1.00 93.00 85 PRO A N 1
ATOM 671 C CA . PRO A 1 85 ? -4.781 -1.641 15.120 1.00 93.00 85 PRO A CA 1
ATOM 672 C C . PRO A 1 85 ? -4.411 -0.237 14.583 1.00 93.00 85 PRO A C 1
ATOM 674 O O . PRO A 1 85 ? -3.671 -0.142 13.604 1.00 93.00 85 PRO A O 1
ATOM 677 N N . PRO A 1 86 ? -4.881 0.870 15.194 1.00 92.38 86 PRO A N 1
ATOM 678 C CA . PRO A 1 86 ? -4.525 2.237 14.781 1.00 92.38 86 PRO A CA 1
ATOM 679 C C . PRO A 1 86 ? -3.013 2.479 14.634 1.00 92.38 86 PRO A C 1
ATOM 681 O O . PRO A 1 86 ? -2.568 3.138 13.697 1.00 92.38 86 PRO A O 1
ATOM 684 N N . GLU A 1 87 ? -2.220 1.888 15.522 1.00 94.00 87 GLU A N 1
ATOM 685 C CA . GLU A 1 87 ? -0.761 1.955 15.565 1.00 94.00 87 GLU A CA 1
ATOM 686 C C . GLU A 1 87 ? -0.120 1.434 14.275 1.00 94.00 87 GLU A C 1
ATOM 688 O O . GLU A 1 87 ? 0.858 2.016 13.800 1.00 94.00 87 GLU A O 1
ATOM 693 N N . PHE A 1 88 ? -0.710 0.398 13.664 1.00 95.81 88 PHE A N 1
ATOM 694 C CA . PHE A 1 88 ? -0.276 -0.100 12.361 1.00 95.81 88 PHE A CA 1
ATOM 695 C C . PHE A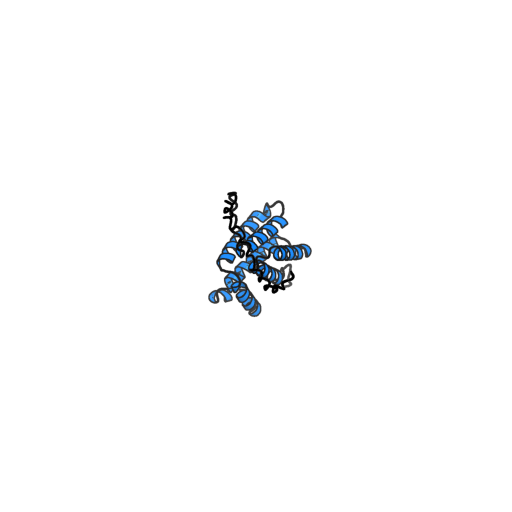 1 88 ? -0.367 1.001 11.304 1.00 95.81 88 PHE A C 1
ATOM 697 O O . PHE A 1 88 ? 0.578 1.193 10.547 1.00 95.81 88 PHE A O 1
ATOM 704 N N . TYR A 1 89 ? -1.477 1.745 11.253 1.00 95.62 89 TYR A N 1
ATOM 705 C CA . TYR A 1 89 ? -1.684 2.774 10.233 1.00 95.62 89 TYR A CA 1
ATOM 706 C C . TYR A 1 89 ? -0.697 3.930 10.384 1.00 95.62 89 TYR A C 1
ATOM 708 O O . TYR A 1 89 ? -0.152 4.394 9.385 1.00 95.62 89 TYR A O 1
ATOM 716 N N . TYR A 1 90 ? -0.407 4.362 11.614 1.00 94.19 90 TYR A N 1
ATOM 717 C CA . TYR A 1 90 ? 0.605 5.394 11.857 1.00 94.19 90 TYR A CA 1
ATOM 718 C C . TYR A 1 90 ? 2.002 4.944 11.415 1.00 94.19 90 TYR A C 1
ATOM 720 O O . TYR A 1 90 ? 2.685 5.680 10.699 1.00 94.19 90 TYR A O 1
ATOM 728 N N . ALA A 1 91 ? 2.401 3.719 11.771 1.00 96.06 91 ALA A N 1
ATOM 729 C CA . ALA A 1 91 ? 3.671 3.147 11.329 1.00 96.06 91 ALA A CA 1
ATOM 730 C C . ALA A 1 91 ? 3.720 2.991 9.801 1.00 96.06 91 ALA A C 1
ATOM 732 O O . ALA A 1 91 ? 4.706 3.359 9.161 1.00 96.06 91 ALA A O 1
ATOM 733 N N . ALA A 1 92 ? 2.635 2.504 9.199 1.00 97.12 92 ALA A N 1
ATOM 734 C CA . ALA A 1 92 ? 2.535 2.293 7.766 1.00 97.12 92 ALA A CA 1
ATOM 735 C C . ALA A 1 92 ? 2.638 3.604 6.978 1.00 97.12 92 ALA A C 1
ATOM 737 O O . ALA A 1 92 ? 3.367 3.660 5.988 1.00 97.12 92 ALA A O 1
ATOM 738 N N . MET A 1 93 ? 1.975 4.669 7.438 1.00 96.38 93 MET A N 1
ATOM 739 C CA . MET A 1 93 ? 2.082 5.999 6.834 1.00 96.38 93 MET A CA 1
ATOM 740 C C . MET A 1 93 ? 3.511 6.557 6.927 1.00 96.38 93 MET A C 1
ATOM 742 O O . MET A 1 93 ? 4.004 7.098 5.939 1.00 96.38 93 MET A O 1
ATOM 746 N N . SER A 1 94 ? 4.206 6.373 8.059 1.00 97.38 94 SER A N 1
ATOM 747 C CA . SER A 1 94 ? 5.622 6.763 8.192 1.00 97.38 94 SER A CA 1
ATOM 748 C C . SER A 1 94 ? 6.510 6.016 7.196 1.00 97.38 94 SER A C 1
ATOM 750 O O . SER A 1 94 ? 7.255 6.640 6.444 1.00 97.38 94 SER A O 1
ATOM 752 N N . LEU A 1 95 ? 6.377 4.688 7.125 1.00 98.12 95 LEU A N 1
ATOM 753 C CA . LEU A 1 95 ? 7.146 3.848 6.205 1.00 98.12 95 LEU A CA 1
ATOM 754 C C . LEU A 1 95 ? 6.871 4.192 4.732 1.00 98.12 95 LEU A C 1
ATOM 756 O O . LEU A 1 95 ? 7.799 4.207 3.923 1.00 98.12 95 LEU A O 1
ATOM 760 N N . CYS A 1 96 ? 5.618 4.494 4.378 1.00 98.00 96 CYS A N 1
ATOM 761 C CA . CYS A 1 96 ? 5.268 4.941 3.029 1.00 98.00 96 CYS A CA 1
ATOM 762 C C . CYS A 1 96 ? 5.924 6.287 2.697 1.00 98.00 96 CYS A C 1
ATOM 764 O O . CYS A 1 96 ? 6.491 6.429 1.618 1.00 98.00 96 CYS A O 1
ATOM 766 N N . ASN A 1 97 ? 5.902 7.249 3.625 1.00 97.19 97 ASN A N 1
ATOM 767 C CA . ASN A 1 97 ? 6.548 8.549 3.439 1.00 97.19 97 ASN A CA 1
ATOM 768 C C . ASN A 1 97 ? 8.079 8.423 3.315 1.00 97.19 97 ASN A C 1
ATOM 770 O O . ASN A 1 97 ? 8.686 9.053 2.453 1.00 97.19 97 ASN A O 1
ATOM 774 N N . GLU A 1 98 ? 8.713 7.572 4.127 1.00 97.81 98 GLU A N 1
ATOM 775 C CA . GLU A 1 98 ? 10.144 7.258 4.002 1.00 97.81 98 GLU A CA 1
ATOM 776 C C . GLU A 1 98 ? 10.480 6.675 2.622 1.00 97.81 98 GLU A C 1
ATOM 778 O O . GLU A 1 98 ? 11.452 7.094 1.985 1.00 97.81 98 GLU A O 1
ATOM 783 N N . ALA A 1 99 ? 9.669 5.725 2.143 1.00 98.00 99 ALA A N 1
ATOM 784 C CA . ALA A 1 99 ? 9.838 5.132 0.824 1.00 98.00 99 ALA A CA 1
ATOM 785 C C . ALA A 1 99 ? 9.626 6.160 -0.297 1.00 98.00 99 ALA A C 1
ATOM 787 O O . ALA A 1 99 ? 10.399 6.166 -1.249 1.00 98.00 99 ALA A O 1
ATOM 788 N N . ASP A 1 100 ? 8.645 7.057 -0.180 1.00 97.38 100 ASP A N 1
ATOM 789 C CA . ASP A 1 100 ? 8.379 8.100 -1.179 1.00 97.38 100 ASP A CA 1
ATOM 790 C C . ASP A 1 100 ? 9.565 9.068 -1.300 1.00 97.38 100 ASP A C 1
ATOM 792 O O . ASP A 1 100 ? 10.123 9.263 -2.386 1.00 97.38 100 ASP A O 1
ATOM 796 N N . MET A 1 101 ? 10.062 9.567 -0.164 1.00 97.00 101 MET A N 1
ATOM 797 C CA . MET A 1 101 ? 11.234 10.445 -0.121 1.00 97.00 101 MET A CA 1
ATOM 798 C C . MET A 1 101 ? 12.492 9.774 -0.692 1.00 97.00 101 MET A C 1
ATOM 800 O O . MET A 1 101 ? 13.280 10.412 -1.400 1.00 97.00 101 MET A O 1
ATOM 804 N N . ALA A 1 102 ? 12.688 8.484 -0.404 1.00 97.25 102 ALA A N 1
ATOM 805 C CA . ALA A 1 102 ? 13.802 7.699 -0.931 1.00 97.25 102 ALA A CA 1
ATOM 806 C C . ALA A 1 102 ? 13.611 7.306 -2.405 1.00 97.25 102 ALA A C 1
ATOM 808 O O . ALA A 1 102 ? 14.589 6.980 -3.089 1.00 97.25 102 ALA A O 1
ATOM 809 N N . TYR A 1 103 ? 12.377 7.345 -2.921 1.00 97.38 103 TYR A N 1
ATOM 810 C CA . TYR A 1 103 ? 12.041 6.771 -4.215 1.00 97.38 103 TYR A CA 1
ATOM 811 C C . TYR A 1 103 ? 12.875 7.381 -5.321 1.00 97.38 103 TYR A C 1
ATOM 813 O O . TYR A 1 103 ? 13.437 6.636 -6.111 1.00 97.38 103 TYR A O 1
ATOM 821 N N . ARG A 1 104 ? 13.043 8.708 -5.375 1.00 95.44 104 ARG A N 1
ATOM 822 C CA . ARG A 1 104 ? 13.789 9.367 -6.463 1.00 95.44 104 ARG A CA 1
ATOM 823 C C . ARG A 1 104 ? 15.248 8.909 -6.547 1.00 95.44 104 ARG A C 1
ATOM 825 O O . ARG A 1 104 ? 15.739 8.659 -7.647 1.00 95.44 104 ARG A O 1
ATOM 832 N N . THR A 1 105 ? 15.922 8.753 -5.412 1.00 96.44 105 THR A N 1
ATOM 833 C CA . THR A 1 105 ? 17.366 8.466 -5.335 1.00 96.44 105 THR A CA 1
ATOM 834 C C . THR A 1 105 ? 17.699 6.980 -5.215 1.00 96.44 105 THR A C 1
ATOM 836 O O . THR A 1 105 ? 18.851 6.608 -5.426 1.00 96.44 105 THR A O 1
ATOM 839 N N . ALA A 1 106 ? 16.721 6.117 -4.928 1.00 96.75 106 ALA A N 1
ATOM 840 C CA . ALA A 1 106 ? 16.946 4.679 -4.805 1.00 96.75 106 ALA A CA 1
ATOM 841 C C . ALA A 1 106 ? 17.516 4.059 -6.094 1.00 96.75 106 ALA A C 1
ATOM 843 O O . ALA A 1 106 ? 16.980 4.267 -7.186 1.00 96.75 106 ALA A O 1
ATOM 844 N N . SER A 1 107 ? 18.571 3.253 -5.959 1.00 95.38 107 SER A N 1
ATOM 845 C CA . SER A 1 107 ? 19.197 2.527 -7.074 1.00 95.38 107 SER A CA 1
ATOM 846 C C . SER A 1 107 ? 18.276 1.460 -7.669 1.00 95.38 107 SER A C 1
ATOM 848 O O . SER A 1 107 ? 18.262 1.262 -8.880 1.00 95.38 107 SER A O 1
ATOM 850 N N . SER A 1 108 ? 17.465 0.811 -6.829 1.00 96.50 108 SER A N 1
ATOM 851 C CA . SER A 1 108 ? 16.431 -0.140 -7.238 1.00 96.50 108 SER A CA 1
ATOM 852 C C . SER A 1 108 ? 15.087 0.259 -6.636 1.00 96.50 108 SER A C 1
ATOM 854 O O . SER A 1 108 ? 14.880 0.152 -5.427 1.00 96.50 108 SER A O 1
ATOM 856 N N . LYS A 1 109 ? 14.162 0.718 -7.490 1.00 96.69 109 LYS A N 1
ATOM 857 C CA . LYS A 1 109 ? 12.795 1.083 -7.076 1.00 96.69 109 LYS A CA 1
ATOM 858 C C . LYS A 1 109 ? 12.017 -0.143 -6.614 1.00 96.69 109 LYS A C 1
ATOM 860 O O . LYS A 1 109 ? 11.346 -0.102 -5.594 1.00 96.69 109 LYS A O 1
ATOM 865 N N . THR A 1 110 ? 12.176 -1.253 -7.331 1.00 97.06 110 THR A N 1
ATOM 866 C CA . THR A 1 110 ? 11.564 -2.535 -6.975 1.00 97.06 110 THR A CA 1
ATOM 867 C C . THR A 1 110 ? 11.968 -2.975 -5.578 1.00 97.06 110 THR A C 1
ATOM 869 O O . THR A 1 110 ? 11.098 -3.239 -4.759 1.00 97.06 110 THR A O 1
ATOM 872 N N . PHE A 1 111 ? 13.269 -2.982 -5.282 1.00 97.94 111 PHE A N 1
ATOM 873 C CA . PHE A 1 111 ? 13.746 -3.400 -3.967 1.00 97.94 111 PHE A CA 1
ATOM 874 C C . PHE A 1 111 ? 13.229 -2.487 -2.849 1.00 97.94 111 PHE A C 1
ATOM 876 O O . PHE A 1 111 ? 12.863 -2.970 -1.782 1.00 97.94 111 PHE A O 1
ATOM 883 N N . LEU A 1 112 ? 13.159 -1.174 -3.094 1.00 98.25 112 LEU A N 1
ATOM 884 C CA . LEU A 1 112 ? 12.607 -0.221 -2.133 1.00 98.25 112 LEU A CA 1
ATOM 885 C C . LEU A 1 112 ? 11.153 -0.558 -1.768 1.00 98.25 112 LEU A C 1
ATOM 887 O O . LEU A 1 112 ? 10.809 -0.574 -0.587 1.00 98.25 112 LEU A O 1
ATOM 891 N N . ILE A 1 113 ? 10.318 -0.866 -2.765 1.00 98.31 113 ILE A N 1
ATOM 892 C CA . ILE A 1 113 ? 8.921 -1.244 -2.526 1.00 98.31 113 ILE A CA 1
ATOM 893 C C . ILE A 1 113 ? 8.815 -2.625 -1.871 1.00 98.31 113 ILE A C 1
ATOM 895 O O . ILE A 1 113 ? 8.035 -2.799 -0.939 1.00 98.31 113 ILE A O 1
ATOM 899 N N . GLU A 1 114 ? 9.620 -3.602 -2.287 1.00 98.44 114 GLU A N 1
ATOM 900 C CA . GLU A 1 114 ? 9.652 -4.924 -1.647 1.00 98.44 114 GLU A CA 1
ATOM 901 C C . GLU A 1 114 ? 10.028 -4.811 -0.160 1.00 98.44 114 GLU A C 1
ATOM 903 O O . GLU A 1 114 ? 9.376 -5.415 0.693 1.00 9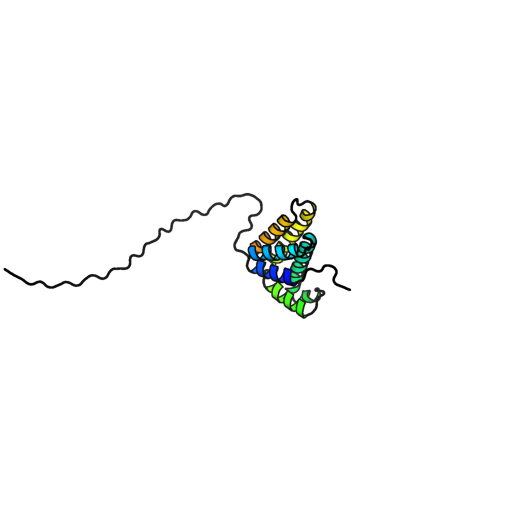8.44 114 GLU A O 1
ATOM 908 N N . LEU A 1 115 ? 11.019 -3.976 0.174 1.00 98.31 115 LEU A N 1
ATOM 909 C CA . LEU A 1 115 ? 11.422 -3.710 1.554 1.00 98.31 115 LEU A CA 1
ATOM 910 C C . LEU A 1 115 ? 10.307 -3.037 2.363 1.00 98.31 115 LEU A C 1
ATOM 912 O O . LEU A 1 115 ? 10.076 -3.423 3.511 1.00 98.31 115 LEU A O 1
ATOM 916 N N . LEU A 1 116 ? 9.607 -2.063 1.776 1.00 98.50 116 LEU A N 1
ATOM 917 C CA . LEU A 1 116 ? 8.435 -1.446 2.395 1.00 98.50 116 LEU A CA 1
ATOM 918 C C . LEU A 1 116 ? 7.380 -2.506 2.742 1.00 98.50 116 LEU A C 1
ATOM 920 O O . LEU A 1 116 ? 6.948 -2.584 3.890 1.00 98.50 116 LEU A O 1
ATOM 924 N N . LEU A 1 117 ? 7.008 -3.361 1.786 1.00 98.38 117 LEU A N 1
ATOM 925 C CA . LEU A 1 117 ? 5.988 -4.398 1.983 1.00 98.38 117 LEU A CA 1
ATOM 926 C C . LEU A 1 117 ? 6.385 -5.416 3.059 1.00 98.38 117 LEU A C 1
ATOM 928 O O . LEU A 1 117 ? 5.550 -5.808 3.876 1.00 98.38 117 LEU A O 1
ATOM 932 N N . ILE A 1 118 ? 7.664 -5.799 3.109 1.00 97.94 118 ILE A N 1
ATOM 933 C CA . ILE A 1 118 ? 8.206 -6.658 4.170 1.00 97.94 118 ILE A CA 1
ATOM 934 C C . ILE A 1 118 ? 8.033 -5.992 5.539 1.00 97.94 118 ILE A C 1
ATOM 936 O O . ILE A 1 118 ? 7.526 -6.622 6.469 1.00 97.94 118 ILE A O 1
ATOM 940 N N . ARG A 1 119 ? 8.429 -4.719 5.667 1.00 97.31 119 ARG A N 1
ATOM 941 C CA . ARG A 1 119 ? 8.324 -3.972 6.930 1.00 97.31 119 ARG A CA 1
ATOM 942 C C . ARG A 1 119 ? 6.878 -3.797 7.379 1.00 97.31 119 ARG A C 1
ATOM 944 O O . ARG A 1 119 ? 6.623 -3.901 8.575 1.00 97.31 119 ARG A O 1
ATOM 951 N N . LEU A 1 120 ? 5.953 -3.582 6.442 1.00 97.19 120 LEU A N 1
ATOM 952 C CA . LEU A 1 120 ? 4.516 -3.509 6.716 1.00 97.19 120 LEU A CA 1
ATOM 953 C C . LEU A 1 120 ? 3.980 -4.839 7.260 1.00 97.19 120 LEU A C 1
ATOM 955 O O . LEU A 1 120 ? 3.344 -4.847 8.306 1.00 97.19 120 LEU A O 1
ATOM 959 N N . CYS A 1 121 ? 4.308 -5.975 6.637 1.00 96.38 121 CYS A N 1
ATOM 960 C CA . CYS A 1 121 ? 3.901 -7.293 7.150 1.00 96.38 121 CYS A CA 1
ATOM 961 C C . CYS A 1 121 ? 4.451 -7.572 8.559 1.00 96.38 121 CYS A C 1
ATOM 963 O O . CYS A 1 121 ? 3.793 -8.211 9.378 1.00 96.38 121 CYS A O 1
ATOM 965 N N . GLN A 1 122 ? 5.663 -7.094 8.854 1.00 93.62 122 GLN A N 1
ATOM 966 C CA . GLN A 1 122 ? 6.297 -7.281 10.159 1.00 93.62 122 GLN A CA 1
ATOM 967 C C . GLN A 1 122 ? 5.638 -6.468 11.278 1.00 93.62 122 GLN A C 1
ATOM 969 O O . GLN A 1 122 ? 5.772 -6.871 12.429 1.00 93.62 122 GLN A O 1
ATOM 974 N N . GLN A 1 123 ? 4.894 -5.396 10.970 1.00 91.19 123 GLN A N 1
ATOM 975 C CA . GLN A 1 123 ? 4.176 -4.616 11.990 1.00 91.19 123 GLN A CA 1
ATOM 976 C C . GLN A 1 123 ? 3.097 -5.435 12.716 1.00 91.19 123 GLN A C 1
ATOM 978 O O . GLN A 1 123 ? 2.804 -5.168 13.877 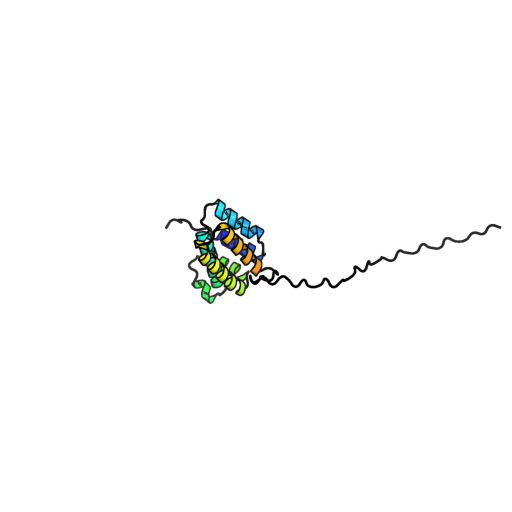1.00 91.19 123 GLN A O 1
ATOM 983 N N . SER A 1 124 ? 2.513 -6.433 12.047 1.00 78.12 124 SER A N 1
ATOM 984 C CA . SER A 1 124 ? 1.443 -7.281 12.599 1.00 78.12 124 SER A CA 1
ATOM 985 C C . SER A 1 124 ? 1.955 -8.597 13.197 1.00 78.12 124 SER A C 1
ATOM 987 O O . SER A 1 124 ? 1.213 -9.306 13.875 1.00 78.12 124 SER A O 1
ATOM 989 N N . GLY A 1 125 ? 3.209 -8.967 12.917 1.00 68.69 125 GLY A N 1
ATOM 990 C CA . GLY A 1 125 ? 3.814 -10.217 13.376 1.00 68.69 125 GLY A CA 1
ATOM 991 C C . GLY A 1 125 ? 4.555 -10.069 14.713 1.00 68.69 125 GLY A C 1
ATOM 992 O O . GLY A 1 125 ? 4.927 -8.969 15.102 1.00 68.69 125 GLY A O 1
ATOM 993 N N . PRO A 1 126 ? 4.882 -11.177 15.407 1.00 57.44 126 PRO A N 1
ATOM 994 C CA . PRO A 1 126 ? 5.657 -11.150 16.654 1.00 57.44 126 PRO A CA 1
ATOM 995 C C . PRO A 1 126 ? 7.149 -10.817 16.453 1.00 57.44 126 PRO A C 1
ATOM 997 O O . PRO A 1 126 ? 7.950 -10.979 17.376 1.00 57.44 126 PRO A O 1
ATOM 1000 N N . SER A 1 127 ? 7.557 -10.406 15.251 1.00 50.56 127 SER A N 1
ATOM 1001 C CA . SER A 1 127 ? 8.944 -10.045 14.975 1.00 50.56 127 SER A CA 1
ATOM 1002 C C . SER A 1 127 ? 9.209 -8.656 15.542 1.00 50.56 127 SER A C 1
ATOM 1004 O O . SER A 1 127 ? 8.615 -7.696 15.058 1.00 50.56 127 SER A O 1
ATOM 1006 N N . PRO A 1 128 ? 10.100 -8.512 16.539 1.00 46.97 128 PRO A N 1
ATOM 1007 C CA . PRO A 1 128 ? 10.490 -7.191 16.987 1.00 46.97 128 PRO A CA 1
ATOM 1008 C C . PRO A 1 128 ? 11.166 -6.505 15.803 1.00 46.97 128 PRO A C 1
ATOM 1010 O O . PRO A 1 128 ? 12.116 -7.044 15.226 1.00 46.97 128 PRO A O 1
ATOM 1013 N N . ILE A 1 129 ? 10.620 -5.352 15.428 1.00 52.38 129 ILE A N 1
ATOM 1014 C CA . ILE A 1 129 ? 11.234 -4.392 14.520 1.00 52.38 129 ILE A CA 1
ATOM 1015 C C . ILE A 1 129 ? 12.688 -4.259 14.976 1.00 52.38 129 ILE A C 1
ATOM 1017 O O . ILE A 1 129 ? 12.966 -3.801 16.082 1.00 52.38 129 ILE A O 1
ATOM 1021 N N . SER A 1 130 ? 13.621 -4.765 14.169 1.00 49.38 130 SER A N 1
ATOM 1022 C CA . SER A 1 130 ? 15.023 -4.427 14.354 1.00 49.38 130 SER A CA 1
ATOM 1023 C C . SER A 1 130 ? 15.132 -3.002 13.851 1.00 49.38 130 SER A C 1
ATOM 1025 O O . SER A 1 130 ? 15.268 -2.784 12.645 1.00 49.38 130 SER A O 1
ATOM 1027 N N . ASP A 1 131 ? 15.007 -2.037 14.760 1.00 45.19 131 ASP A N 1
ATOM 1028 C CA . ASP A 1 131 ? 15.456 -0.677 14.498 1.00 45.19 131 ASP A CA 1
ATOM 1029 C C . ASP A 1 131 ? 16.853 -0.786 13.881 1.00 45.19 131 ASP A C 1
ATOM 1031 O O . ASP A 1 131 ? 17.688 -1.563 14.346 1.00 45.19 131 ASP A O 1
ATOM 1035 N N . GLY A 1 132 ? 17.099 -0.085 12.777 1.00 49.50 132 GLY A N 1
ATOM 1036 C CA . GLY A 1 132 ? 18.330 -0.188 11.983 1.0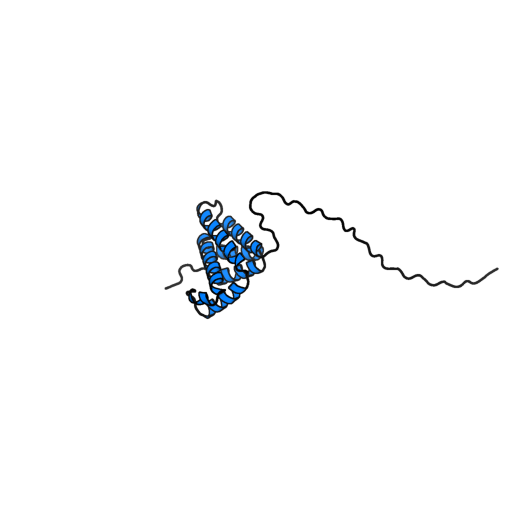0 49.50 132 GLY A CA 1
ATOM 1037 C C . GLY A 1 132 ? 19.625 0.208 12.713 1.00 49.50 132 GLY A C 1
ATOM 1038 O O . GLY A 1 132 ? 20.644 0.417 12.060 1.00 49.50 132 GLY A O 1
ATOM 1039 N N . ALA A 1 133 ? 19.613 0.318 14.041 1.00 45.06 133 ALA A N 1
ATOM 1040 C CA . ALA A 1 133 ? 20.793 0.326 14.884 1.00 45.06 133 ALA A CA 1
ATOM 1041 C C . ALA A 1 133 ? 21.264 -1.126 15.052 1.00 45.06 133 ALA A C 1
ATOM 1043 O O . ALA A 1 133 ? 20.605 -1.926 15.707 1.00 45.06 133 ALA A O 1
ATOM 1044 N N . GLY A 1 134 ? 22.379 -1.491 14.419 1.00 44.78 134 GLY A N 1
ATOM 1045 C CA . GLY A 1 134 ? 22.946 -2.842 14.446 1.00 44.78 134 GLY A CA 1
ATOM 1046 C C . GLY A 1 134 ? 23.424 -3.315 15.824 1.00 44.78 134 GLY A C 1
ATOM 1047 O O . GLY A 1 134 ? 24.608 -3.590 15.997 1.00 44.78 134 GLY A O 1
ATOM 1048 N N . GLU A 1 135 ? 22.527 -3.477 16.793 1.00 41.25 135 GLU A N 1
ATOM 1049 C CA . GLU A 1 135 ? 22.779 -4.249 18.001 1.00 41.25 135 GLU A CA 1
ATOM 1050 C C . GLU A 1 135 ? 22.318 -5.687 17.774 1.00 41.25 135 GLU A C 1
ATOM 1052 O O . GLU A 1 135 ? 21.133 -6.027 17.774 1.00 41.25 135 GLU A O 1
ATOM 1057 N N . GLY A 1 136 ? 23.308 -6.549 17.536 1.00 44.62 136 GLY A N 1
ATOM 1058 C CA . GLY A 1 136 ? 23.123 -7.985 17.438 1.00 44.62 136 GLY A CA 1
ATOM 1059 C C . GLY A 1 136 ? 22.302 -8.516 18.611 1.00 44.62 136 GLY A C 1
ATOM 1060 O O . GLY A 1 136 ? 22.556 -8.201 19.774 1.00 44.62 136 GLY A O 1
ATOM 1061 N N . ARG A 1 137 ? 21.315 -9.355 18.281 1.00 48.97 137 ARG A N 1
ATOM 1062 C CA . ARG A 1 137 ? 20.533 -10.164 19.222 1.00 48.97 137 ARG A CA 1
ATOM 1063 C C . ARG A 1 137 ? 21.424 -10.655 20.368 1.00 48.97 137 ARG A C 1
ATOM 1065 O O . ARG A 1 137 ? 22.272 -11.523 20.165 1.00 48.97 137 ARG A O 1
ATOM 1072 N N . LYS A 1 138 ? 21.158 -10.196 21.595 1.00 47.41 138 LYS A N 1
ATOM 1073 C CA . LYS A 1 138 ? 21.506 -10.978 22.785 1.00 47.41 138 LYS A CA 1
ATOM 1074 C C . LYS A 1 138 ? 20.628 -12.224 22.744 1.00 47.41 138 LYS A C 1
ATOM 1076 O O . LYS A 1 138 ? 19.457 -12.190 23.118 1.00 47.41 138 LYS A O 1
ATOM 1081 N N . LEU A 1 139 ? 21.180 -13.294 22.176 1.00 53.00 139 LEU A N 1
ATOM 1082 C CA . LEU A 1 139 ? 20.617 -14.637 22.210 1.00 53.00 139 LEU A CA 1
ATOM 1083 C C . LEU A 1 139 ? 20.203 -14.926 23.657 1.00 53.00 139 LEU A C 1
ATOM 1085 O O . LEU A 1 139 ? 21.037 -14.876 24.562 1.00 53.00 139 LEU A O 1
ATOM 1089 N N . ARG A 1 140 ? 18.913 -15.194 23.893 1.00 52.34 140 ARG A N 1
ATOM 1090 C CA . ARG A 1 140 ? 18.498 -15.767 25.176 1.00 52.34 140 ARG A CA 1
ATOM 1091 C C . ARG A 1 140 ? 19.207 -17.118 25.297 1.00 52.34 140 ARG A C 1
ATOM 1093 O O . ARG A 1 140 ? 19.134 -17.895 24.342 1.00 52.34 140 ARG A O 1
ATOM 1100 N N . PRO A 1 141 ? 19.891 -17.413 26.415 1.00 45.47 141 PRO A N 1
ATOM 1101 C CA . PRO A 1 141 ? 20.442 -18.740 26.607 1.00 45.47 141 PRO A CA 1
ATOM 1102 C C . PRO A 1 141 ? 19.271 -19.723 26.583 1.00 45.47 141 PRO A C 1
ATOM 1104 O O . PRO A 1 141 ? 18.270 -19.521 27.274 1.00 45.47 141 PRO A O 1
ATOM 1107 N N . VAL A 1 142 ? 19.385 -20.768 25.762 1.00 52.66 142 VAL A N 1
ATOM 1108 C CA . VAL A 1 142 ? 18.566 -21.971 25.908 1.00 52.66 142 VAL A CA 1
ATOM 1109 C C . VAL A 1 142 ? 18.859 -22.489 27.312 1.00 52.66 142 VAL A C 1
ATOM 1111 O O . VAL A 1 142 ? 19.894 -23.101 27.559 1.00 52.66 142 VAL A O 1
ATOM 1114 N N . SER A 1 143 ? 17.990 -22.154 28.265 1.00 48.34 143 SER A N 1
ATOM 1115 C CA . SER A 1 143 ? 17.992 -22.809 29.563 1.00 48.34 143 SER A CA 1
ATOM 1116 C C . SER A 1 143 ? 17.601 -24.254 29.289 1.00 48.34 143 SER A C 1
ATOM 1118 O O . SER A 1 143 ? 16.510 -24.526 28.785 1.00 48.34 143 SER A O 1
ATOM 1120 N N . GLY A 1 144 ? 18.558 -25.156 29.494 1.00 51.66 144 GLY A N 1
ATOM 1121 C CA . GLY A 1 144 ? 18.417 -26.575 29.222 1.00 51.66 144 GLY A CA 1
ATOM 1122 C C . GLY A 1 144 ? 17.315 -27.185 30.075 1.00 51.66 144 GLY A C 1
ATOM 1123 O O . GLY A 1 144 ? 17.545 -27.556 31.220 1.00 51.66 144 GLY A O 1
ATOM 1124 N N . ALA A 1 145 ? 16.131 -27.342 29.492 1.00 42.88 145 ALA A N 1
ATOM 1125 C CA . ALA A 1 145 ? 15.202 -28.375 29.910 1.00 42.88 145 ALA A CA 1
ATOM 1126 C C . ALA A 1 145 ? 15.645 -29.667 29.215 1.00 42.88 145 ALA A C 1
ATOM 1128 O O . ALA A 1 145 ? 15.407 -29.867 28.023 1.00 42.88 145 ALA A O 1
ATOM 1129 N N . ALA A 1 146 ? 16.371 -30.509 29.950 1.00 47.72 146 ALA A N 1
ATOM 1130 C CA . ALA A 1 146 ? 16.671 -31.866 29.520 1.00 47.72 146 ALA A CA 1
ATOM 1131 C C . ALA A 1 146 ? 15.355 -32.599 29.189 1.00 47.72 146 ALA A C 1
ATOM 1133 O O . ALA A 1 146 ? 14.403 -32.497 29.970 1.00 47.72 146 ALA A O 1
ATOM 1134 N N . PRO A 1 147 ? 15.267 -33.350 28.077 1.00 45.44 147 PRO A N 1
ATOM 1135 C CA . PRO A 1 147 ? 14.097 -34.168 27.808 1.00 45.44 147 PRO A CA 1
ATOM 1136 C C . PRO A 1 147 ? 14.039 -35.273 28.865 1.00 45.44 147 PRO A C 1
ATOM 1138 O O . PRO A 1 147 ? 14.866 -36.184 28.888 1.00 45.44 147 PRO A O 1
ATOM 1141 N N . THR A 1 148 ? 13.071 -35.183 29.775 1.00 39.31 148 THR A N 1
ATOM 1142 C CA . THR A 1 148 ? 12.753 -36.280 30.687 1.00 39.31 148 THR A CA 1
ATOM 1143 C C . THR A 1 148 ? 12.051 -37.347 29.861 1.00 39.31 148 THR A C 1
ATOM 1145 O O . THR A 1 148 ? 10.864 -37.250 29.557 1.00 39.31 148 THR A O 1
ATOM 1148 N N . ILE A 1 149 ? 12.825 -38.338 29.427 1.00 43.38 149 ILE A N 1
ATOM 1149 C CA . ILE A 1 149 ? 12.325 -39.534 28.756 1.00 43.38 149 ILE A CA 1
ATOM 1150 C C . ILE A 1 149 ? 11.371 -40.213 29.742 1.00 43.38 149 ILE A C 1
ATOM 1152 O O . ILE A 1 149 ? 11.793 -40.726 30.776 1.00 43.38 149 ILE A O 1
ATOM 1156 N N . THR A 1 150 ? 10.072 -40.153 29.467 1.00 40.03 150 THR A N 1
ATOM 1157 C CA . THR A 1 150 ? 9.051 -40.826 30.270 1.00 40.03 150 THR A CA 1
ATOM 1158 C C . THR A 1 150 ? 9.019 -42.280 29.817 1.00 40.03 150 THR A C 1
ATOM 1160 O O . THR A 1 150 ? 8.401 -42.624 28.813 1.00 40.03 150 THR A O 1
ATOM 1163 N N . SER A 1 151 ? 9.756 -43.140 30.517 1.00 45.75 151 SER A N 1
ATOM 1164 C CA . SER A 1 151 ? 9.657 -44.586 30.357 1.00 45.75 151 SER A CA 1
ATOM 1165 C C . SER A 1 151 ? 8.312 -45.060 30.914 1.00 45.75 151 SER A C 1
ATOM 1167 O O . SER A 1 151 ? 8.029 -44.966 32.107 1.00 45.75 151 SER A O 1
ATOM 1169 N N . THR A 1 152 ? 7.454 -45.563 30.031 1.00 47.19 152 THR A N 1
ATOM 1170 C CA . THR A 1 152 ? 6.243 -46.306 30.394 1.00 47.19 152 THR A CA 1
ATOM 1171 C C . THR A 1 152 ? 6.605 -47.544 31.227 1.00 47.19 152 THR A C 1
ATOM 1173 O O . THR A 1 152 ? 7.525 -48.269 30.835 1.00 47.19 152 THR A O 1
ATOM 1176 N N . PRO A 1 153 ? 5.898 -47.846 32.333 1.00 46.72 153 PRO A N 1
ATOM 1177 C CA . PRO A 1 153 ? 6.142 -49.056 33.111 1.00 46.72 153 PRO A CA 1
ATOM 1178 C C . PRO A 1 153 ? 5.704 -50.298 32.326 1.00 46.72 153 PRO A C 1
ATOM 1180 O O . PRO A 1 153 ? 4.538 -50.441 31.958 1.00 46.72 153 PRO A O 1
ATOM 1183 N N . GLN A 1 154 ? 6.647 -51.202 32.079 1.00 56.56 154 GLN A N 1
ATOM 1184 C CA . GLN A 1 154 ? 6.408 -52.520 31.495 1.00 56.56 154 GLN A CA 1
ATOM 1185 C C . GLN A 1 154 ? 5.712 -53.433 32.532 1.00 56.56 154 GLN A C 1
ATOM 1187 O O . GLN A 1 154 ? 6.194 -53.508 33.665 1.00 56.56 154 GLN A O 1
ATOM 1192 N N . PRO A 1 155 ? 4.614 -54.144 32.202 1.00 52.00 155 PRO A N 1
ATOM 1193 C CA . PRO A 1 155 ? 3.969 -55.067 33.137 1.00 52.00 155 PRO A CA 1
ATOM 1194 C C . PRO A 1 155 ? 4.822 -56.325 33.358 1.00 52.00 155 PRO A C 1
ATOM 1196 O O . PRO A 1 155 ? 5.353 -56.904 32.410 1.00 52.00 155 PRO A O 1
ATOM 1199 N N . ALA A 1 156 ? 4.939 -56.746 34.618 1.00 64.12 156 ALA A N 1
ATOM 1200 C CA . ALA A 1 156 ? 5.662 -57.942 35.047 1.00 64.12 156 ALA A CA 1
ATOM 1201 C C . ALA A 1 156 ? 5.009 -59.246 34.530 1.00 64.12 156 ALA A C 1
ATOM 1203 O O . ALA A 1 156 ? 3.780 -59.348 34.541 1.00 64.12 156 ALA A O 1
ATOM 1204 N N . PRO A 1 157 ? 5.788 -60.272 34.134 1.00 54.78 157 PRO A N 1
ATOM 1205 C CA . PRO A 1 157 ? 5.247 -61.590 33.827 1.00 54.78 157 PRO A CA 1
ATOM 1206 C C . PRO A 1 157 ? 4.996 -62.404 35.110 1.00 54.78 157 PRO A C 1
ATOM 1208 O O . PRO A 1 157 ? 5.786 -62.379 36.053 1.00 54.78 157 PRO A O 1
ATOM 1211 N N . ALA A 1 158 ? 3.869 -63.119 35.129 1.00 63.69 158 ALA A N 1
ATOM 1212 C CA . ALA A 1 158 ? 3.396 -63.975 36.217 1.00 63.69 158 ALA A CA 1
ATOM 1213 C C . ALA A 1 158 ? 4.321 -65.189 36.489 1.00 63.69 158 ALA A C 1
ATOM 1215 O O . ALA A 1 158 ? 4.998 -65.659 35.571 1.00 63.69 158 ALA A O 1
ATOM 1216 N N . PRO A 1 159 ? 4.335 -65.741 37.721 1.00 57.97 159 PRO A N 1
ATOM 1217 C CA . PRO A 1 159 ? 5.193 -66.866 38.076 1.00 57.97 159 PRO A CA 1
ATOM 1218 C C . PRO A 1 159 ? 4.618 -68.188 37.543 1.00 57.97 159 PRO A C 1
ATOM 1220 O O . PRO A 1 159 ? 3.463 -68.528 37.801 1.00 57.97 159 PRO A O 1
ATOM 1223 N N . VAL A 1 160 ? 5.435 -68.954 36.816 1.00 55.81 160 VAL A N 1
ATOM 1224 C CA . VAL A 1 160 ? 5.120 -70.333 36.415 1.00 55.81 160 VAL A CA 1
ATOM 1225 C C . VAL A 1 160 ? 5.549 -71.280 37.533 1.00 55.81 160 VAL A C 1
ATOM 1227 O O . VAL A 1 160 ? 6.694 -71.260 37.982 1.00 55.81 160 VAL A O 1
ATOM 1230 N N . GLY A 1 161 ? 4.584 -72.077 37.992 1.00 53.56 161 GLY A N 1
ATOM 1231 C CA . GLY A 1 161 ? 4.697 -73.009 39.105 1.00 53.56 161 GLY A CA 1
ATOM 1232 C C . GLY A 1 161 ? 5.754 -74.100 38.929 1.00 53.56 161 GLY A C 1
ATOM 1233 O O . GLY A 1 161 ? 6.028 -74.600 37.839 1.00 53.56 161 GLY A O 1
ATOM 1234 N N . SER A 1 162 ? 6.316 -74.470 40.072 1.00 56.09 162 SER A N 1
ATOM 1235 C CA . SER A 1 162 ? 7.258 -75.552 40.307 1.00 56.09 162 SER A CA 1
ATOM 1236 C C . SER A 1 162 ? 6.616 -76.932 40.120 1.00 56.09 162 SER A C 1
ATOM 1238 O O . SER A 1 162 ? 5.503 -77.193 40.575 1.00 56.09 162 SER A O 1
ATOM 1240 N N . ARG A 1 163 ? 7.368 -77.857 39.513 1.00 54.59 163 ARG A N 1
ATOM 1241 C CA . ARG A 1 163 ? 7.114 -79.302 39.578 1.00 54.59 163 ARG A CA 1
ATOM 1242 C C . ARG A 1 163 ? 8.396 -79.992 40.061 1.00 54.59 163 ARG A C 1
ATOM 1244 O O . ARG A 1 163 ? 9.449 -79.690 39.502 1.00 54.59 163 ARG A O 1
ATOM 1251 N N . PRO A 1 164 ? 8.352 -80.880 41.069 1.00 59.91 164 PRO A N 1
ATOM 1252 C CA . PRO A 1 164 ? 9.547 -81.560 41.549 1.00 59.91 164 PRO A CA 1
ATOM 1253 C C . PRO A 1 164 ? 9.814 -82.833 40.735 1.00 59.91 164 PRO A C 1
ATOM 1255 O O . PRO A 1 164 ? 8.881 -83.491 40.265 1.00 59.91 164 PRO A O 1
ATOM 1258 N N . ALA A 1 165 ? 11.090 -83.184 40.592 1.00 44.78 165 ALA A N 1
ATOM 1259 C CA . ALA A 1 165 ? 11.540 -84.521 40.227 1.00 44.78 165 ALA A CA 1
ATOM 1260 C C . ALA A 1 165 ? 12.941 -84.758 40.814 1.00 44.78 165 ALA A C 1
ATOM 1262 O O . ALA A 1 165 ? 13.914 -84.237 40.270 1.00 44.78 165 ALA A O 1
ATOM 1263 N N . ALA A 1 166 ? 12.978 -85.494 41.929 1.00 47.16 166 ALA A N 1
ATOM 1264 C CA . ALA A 1 166 ? 13.994 -86.447 42.408 1.00 47.16 166 ALA A CA 1
ATOM 1265 C C . ALA A 1 166 ? 13.967 -86.495 43.940 1.00 47.16 166 ALA A C 1
ATOM 1267 O O . ALA A 1 166 ? 14.235 -85.447 44.567 1.00 47.16 166 ALA A O 1
#

Secondary structure (DSSP, 8-state):
---SSPPPHHHHHHHHHHHHHT-HHHHHHHHHHHHHTT--HHHHHHHHHHHHHHHHHHTSTTTGGG--S-HHHHHHHHHHHTTS-HHHHHHHHHHHHHHHHHHTT-S-HHHHHHHHHHHHHHHHSS-----SS-----PPP----------PPPPPPPPPPP----

Sequence (166 aa):
MDNLNVLDSRYYSRLVEAFVAGNVPDALLIYKEVRDRGFDSLFFLNGLAGYLRDLMVAREPRTLGLLDTDDDERALMARQGAMLPPEFYYAAMSLCNEADMAYRTASSKTFLIELLLIRLCQQSGPSPISDGAGEGRKLRPVSGAAPTITSTPQPAPAPVGSRPAA

pLDDT: mean 81.27, std 21.14, range [32.47, 98.5]

Foldseek 3Di:
DDDDDDDPCVLLVQLLVCLLVLPLVSNLVSVVVCVVVPDDLLNVLVVNLVLLVLLCQLCDPVSLVVDPDDPVVSVVSNVSSVSDDNVLSVVLNVLSVVLNVCCVVDPDNSVSVSVSSNVSSVVNDPDPPPPPPPDPDPPDPPPDPDPPPDDDDDDDDDDDDDDDDD